Protein AF-A0A6A4T731-F1 (afdb_monomer_lite)

Secondary structure (DSSP, 8-state):
---------------------------------HHHHHHHHHHHHHHHHHHHHTT-HHHHHHHHHHHHHHHHTT-HHHHGGGGGGS--PPPPPHHHHHHHHHHHHHHHHHHTT-

Sequence (114 aa):
MKAADGEECSDVRGAAAAEEPGVSRHRQTPMKPTWTLLEEAAQMKTEGNAFYRERNIRSAIGRYHRALLILRGLDSDVMASVKDFGPETPALMPEQEALLRNTQVDCYNNLAGG

InterPro domains:
  IPR011990 Tetratricopeptide-like helical domain superfamily [G3DSA:1.25.40.10] (27-113)

pLDDT: mean 77.65, std 22.24, range [35.44, 98.5]

Structure (mmCIF, N/CA/C/O backbone):
data_AF-A0A6A4T731-F1
#
_entry.id   AF-A0A6A4T731-F1
#
loop_
_atom_site.group_PDB
_atom_site.id
_atom_site.type_symbol
_atom_site.label_atom_id
_atom_site.label_alt_id
_atom_site.label_comp_id
_atom_site.label_asym_id
_atom_site.label_entity_id
_atom_site.label_seq_id
_atom_site.pdbx_PDB_ins_code
_atom_site.Cartn_x
_atom_site.Cartn_y
_atom_site.Cartn_z
_atom_site.occupancy
_atom_site.B_iso_or_equiv
_atom_site.auth_seq_id
_atom_site.auth_comp_id
_atom_site.auth_asym_id
_atom_site.auth_atom_id
_atom_site.pdbx_PDB_model_num
ATOM 1 N N . MET A 1 1 ? -49.744 30.579 -16.813 1.00 37.31 1 MET A N 1
ATOM 2 C CA . MET A 1 1 ? -49.428 31.261 -18.092 1.00 37.31 1 MET A CA 1
ATOM 3 C C . MET A 1 1 ? -49.314 32.753 -17.795 1.00 37.31 1 MET A C 1
ATOM 5 O O . MET A 1 1 ? -50.176 33.217 -17.074 1.00 37.31 1 MET A O 1
ATOM 9 N N . LYS A 1 2 ? -48.372 33.572 -18.267 1.00 38.38 2 LYS A N 1
ATOM 10 C CA . LYS A 1 2 ? -47.204 33.436 -19.149 1.00 38.38 2 LYS A CA 1
ATOM 11 C C . LYS A 1 2 ? -46.520 34.826 -19.176 1.00 38.38 2 LYS A C 1
ATOM 13 O O . LYS A 1 2 ? -47.262 35.775 -19.368 1.00 38.38 2 LYS A O 1
ATOM 18 N N . ALA A 1 3 ? -45.179 34.856 -19.071 1.00 36.25 3 ALA A N 1
ATOM 19 C CA . ALA A 1 3 ? -44.191 35.801 -19.652 1.00 36.25 3 ALA A CA 1
ATOM 20 C C . ALA A 1 3 ? -44.372 37.328 -19.398 1.00 36.25 3 ALA A C 1
ATOM 22 O O . ALA A 1 3 ? -45.451 37.779 -19.063 1.00 36.25 3 ALA A O 1
ATOM 23 N N . ALA A 1 4 ? -43.384 38.209 -19.536 1.00 42.59 4 ALA A N 1
ATOM 24 C CA . ALA A 1 4 ? -42.089 38.145 -20.198 1.00 42.59 4 ALA A CA 1
ATOM 25 C C . ALA A 1 4 ? -41.180 39.245 -19.620 1.00 42.59 4 ALA A C 1
ATOM 27 O O . ALA A 1 4 ? -41.631 40.378 -19.462 1.00 42.59 4 ALA A O 1
ATOM 28 N N . ASP A 1 5 ? -39.914 38.916 -19.385 1.00 41.69 5 ASP A N 1
ATOM 29 C CA . ASP A 1 5 ? -38.820 39.869 -19.234 1.00 41.69 5 ASP A CA 1
ATOM 30 C C . ASP A 1 5 ? -38.258 40.189 -20.636 1.00 41.69 5 ASP A C 1
ATOM 32 O O . ASP A 1 5 ? -37.886 39.279 -21.381 1.00 41.69 5 ASP A O 1
ATOM 36 N N . GLY A 1 6 ? -38.239 41.470 -21.010 1.00 42.56 6 GLY A N 1
ATOM 37 C CA . GLY A 1 6 ? -37.395 42.049 -22.069 1.00 42.56 6 GLY A CA 1
ATOM 38 C C . GLY A 1 6 ? -36.460 43.045 -21.380 1.00 42.56 6 GLY A C 1
ATOM 39 O O . GLY A 1 6 ? -36.884 43.692 -20.428 1.00 42.56 6 GLY A O 1
ATOM 40 N N . GLU A 1 7 ? -35.153 43.053 -21.613 1.00 44.84 7 GLU A N 1
ATOM 41 C CA . GLU A 1 7 ? -34.355 43.647 -22.707 1.00 44.84 7 GLU A CA 1
ATOM 42 C C . GLU A 1 7 ? -32.893 43.412 -22.219 1.00 44.84 7 GLU A C 1
ATOM 44 O O . GLU A 1 7 ? -32.671 43.306 -21.014 1.00 44.84 7 GLU A O 1
ATOM 49 N N . GLU A 1 8 ? -31.827 43.194 -22.978 1.00 42.06 8 GLU A N 1
ATOM 50 C CA . GLU A 1 8 ? -31.266 43.976 -24.074 1.00 42.06 8 GLU A CA 1
ATOM 51 C C . GLU A 1 8 ? -30.098 43.151 -24.643 1.00 42.06 8 GLU A C 1
ATOM 53 O O . GLU A 1 8 ? -29.334 42.505 -23.917 1.00 42.06 8 GLU A O 1
ATOM 58 N N . CYS A 1 9 ? -29.973 43.193 -25.962 1.00 47.75 9 CYS A N 1
ATOM 59 C CA . CYS A 1 9 ? -28.901 42.612 -26.747 1.00 47.75 9 CYS A CA 1
ATOM 60 C C . CYS A 1 9 ? -27.629 43.469 -26.643 1.00 47.75 9 CYS A C 1
ATOM 62 O O . CYS A 1 9 ? -27.661 44.680 -26.851 1.00 47.75 9 CYS A O 1
ATOM 64 N N . SER A 1 10 ? -26.476 42.848 -26.410 1.00 43.69 10 SER A N 1
ATOM 65 C CA . SER A 1 10 ? -25.199 43.442 -26.810 1.00 43.69 10 SER A CA 1
ATOM 66 C C . SER A 1 10 ? -24.236 42.353 -27.247 1.00 43.69 10 SER A C 1
ATOM 68 O O . SER A 1 10 ? -23.604 41.669 -26.444 1.00 43.69 10 SER A O 1
ATOM 70 N N . ASP A 1 11 ? -24.156 42.208 -28.565 1.00 49.22 11 ASP A N 1
ATOM 71 C CA . ASP A 1 11 ? -23.127 41.480 -29.280 1.00 49.22 11 ASP A CA 1
ATOM 72 C C . ASP A 1 11 ? -21.752 42.094 -29.022 1.00 49.22 11 ASP A C 1
ATOM 74 O O . ASP A 1 11 ? -21.524 43.278 -29.275 1.00 49.22 11 ASP A O 1
ATOM 78 N N . VAL A 1 12 ? -20.780 41.264 -28.647 1.00 49.84 12 VAL A N 1
ATOM 79 C CA . VAL A 1 12 ? -19.390 41.536 -29.014 1.00 49.84 12 VAL A CA 1
ATOM 80 C C . VAL A 1 12 ? -18.633 40.240 -29.278 1.00 49.84 12 VAL A C 1
ATOM 82 O O . VAL A 1 12 ? -18.135 39.572 -28.381 1.00 49.84 12 VAL A O 1
ATOM 85 N N . ARG A 1 13 ? -18.476 40.008 -30.584 1.00 45.09 13 ARG A N 1
ATOM 86 C CA . ARG A 1 13 ? -17.205 39.696 -31.247 1.00 45.09 13 ARG A CA 1
ATOM 87 C C . ARG A 1 13 ? -16.686 38.266 -31.092 1.00 45.09 13 ARG A C 1
ATOM 89 O O . ARG A 1 13 ? -16.119 37.867 -30.083 1.00 45.09 13 ARG A O 1
ATOM 96 N N . GLY A 1 14 ? -16.819 37.536 -32.197 1.00 43.44 14 GLY A N 1
ATOM 97 C CA . GLY A 1 14 ? -16.278 36.199 -32.374 1.00 43.44 14 GLY A CA 1
ATOM 98 C C . GLY A 1 14 ? -14.767 36.100 -32.165 1.00 43.44 14 GLY A C 1
ATOM 99 O O . GLY A 1 14 ? -14.000 36.999 -32.514 1.00 43.44 14 GLY A O 1
ATOM 100 N N . ALA A 1 15 ? -14.365 34.939 -31.662 1.00 39.06 15 ALA A N 1
ATOM 101 C CA . ALA A 1 15 ? -13.045 34.374 -31.864 1.00 39.06 15 ALA A CA 1
ATOM 102 C C . ALA A 1 15 ? -13.245 33.046 -32.596 1.00 39.06 15 ALA A C 1
ATOM 104 O O . ALA A 1 15 ? -14.029 32.195 -32.175 1.00 39.06 15 ALA A O 1
ATOM 105 N N . ALA A 1 16 ? -12.601 32.954 -33.754 1.00 35.44 16 ALA A N 1
ATOM 106 C CA . ALA A 1 16 ? -12.695 31.855 -34.689 1.00 35.44 16 ALA A CA 1
ATOM 107 C C . ALA A 1 16 ? -12.324 30.515 -34.044 1.00 35.44 16 ALA A C 1
ATOM 109 O O . ALA A 1 16 ? -11.405 30.426 -33.229 1.00 35.44 16 ALA A O 1
ATOM 110 N N . ALA A 1 17 ? -13.033 29.479 -34.483 1.00 42.53 17 ALA A N 1
ATOM 111 C CA . ALA A 1 17 ? -12.643 28.097 -34.315 1.00 42.53 17 ALA A CA 1
ATOM 112 C C . ALA A 1 17 ? -11.216 27.890 -34.842 1.00 42.53 17 ALA A C 1
ATOM 114 O O . ALA A 1 17 ? -10.946 28.073 -36.028 1.00 42.53 17 ALA A O 1
ATOM 115 N N . ALA A 1 18 ? -10.328 27.479 -33.946 1.00 42.97 18 ALA A N 1
ATOM 116 C CA . ALA A 1 18 ? -9.202 26.633 -34.285 1.00 42.97 18 ALA A CA 1
ATOM 117 C C . ALA A 1 18 ? -9.421 25.328 -33.516 1.00 42.97 18 ALA A C 1
ATOM 119 O O . ALA A 1 18 ? -9.092 25.209 -32.337 1.00 42.97 18 ALA A O 1
ATOM 120 N N . GLU A 1 19 ? -10.090 24.393 -34.188 1.00 48.03 19 GLU A N 1
ATOM 121 C CA . GLU A 1 19 ? -9.935 22.967 -33.930 1.00 48.03 19 GLU A CA 1
ATOM 122 C C . GLU A 1 19 ? -8.443 22.650 -34.052 1.00 48.03 19 GLU A C 1
ATOM 124 O O . GLU A 1 19 ? -7.889 22.726 -35.147 1.00 48.03 19 GLU A O 1
ATOM 129 N N . GLU A 1 20 ? -7.797 22.312 -32.939 1.00 47.91 20 GLU A N 1
ATOM 130 C CA . GLU A 1 20 ? -6.530 21.590 -32.974 1.00 47.91 20 GLU A CA 1
ATOM 131 C C . GLU A 1 20 ? -6.803 20.142 -32.548 1.00 47.91 20 GLU A C 1
ATOM 133 O O . GLU A 1 20 ? -7.418 19.904 -31.500 1.00 47.91 20 GLU A O 1
ATOM 138 N N . PRO A 1 21 ? -6.396 19.170 -33.381 1.00 42.22 21 PRO A N 1
ATOM 139 C CA . PRO A 1 21 ? -6.807 17.786 -33.272 1.00 42.22 21 PRO A CA 1
ATOM 140 C C . PRO A 1 21 ? -6.158 17.118 -32.063 1.00 42.22 21 PRO A C 1
ATOM 142 O O . PRO A 1 21 ? -5.084 17.495 -31.591 1.00 42.22 21 PRO A O 1
ATOM 145 N N . GLY A 1 22 ? -6.837 16.085 -31.570 1.00 52.12 22 GLY A N 1
A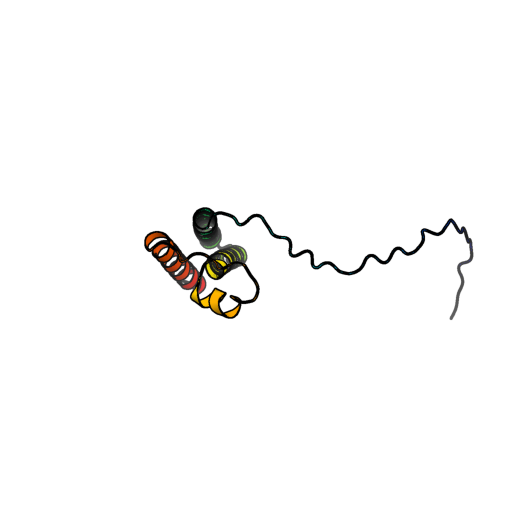TOM 146 C CA . GLY A 1 22 ? -6.428 15.313 -30.412 1.00 52.12 22 GLY A CA 1
ATOM 147 C C . GLY A 1 22 ? -4.954 14.915 -30.433 1.00 52.12 22 GLY A C 1
ATOM 148 O O . GLY A 1 22 ? -4.494 14.167 -31.289 1.00 52.12 22 GLY A O 1
ATOM 149 N N . VAL A 1 23 ? -4.247 15.315 -29.386 1.00 42.00 23 VAL A N 1
ATOM 150 C CA . VAL A 1 23 ? -3.154 14.520 -28.849 1.00 42.00 23 VAL A CA 1
ATOM 151 C C . VAL A 1 23 ? -3.553 14.211 -27.426 1.00 42.00 23 VAL A C 1
ATOM 153 O O . VAL A 1 23 ? -3.624 15.094 -26.570 1.00 42.00 23 VAL A O 1
ATOM 156 N N . SER A 1 24 ? -3.860 12.934 -27.203 1.00 53.84 24 SER A N 1
ATOM 157 C CA . SER A 1 24 ? -3.818 12.298 -25.896 1.00 53.84 24 SER A CA 1
ATOM 158 C C . SER A 1 24 ? -2.641 12.886 -25.119 1.00 53.84 24 SER A C 1
ATOM 160 O O . SER A 1 24 ? -1.484 12.534 -25.355 1.00 53.84 24 SER A O 1
ATOM 162 N N . ARG A 1 25 ? -2.921 13.798 -24.180 1.00 44.16 25 ARG A N 1
ATOM 163 C CA . ARG A 1 25 ? -2.007 14.067 -23.074 1.00 44.16 25 ARG A CA 1
ATOM 164 C C . ARG A 1 25 ? -2.050 12.811 -22.217 1.00 44.16 25 ARG A C 1
ATOM 166 O O . ARG A 1 25 ? -2.627 12.792 -21.133 1.00 44.16 25 ARG A O 1
ATOM 173 N N . HIS A 1 26 ? -1.388 11.759 -22.693 1.00 52.81 26 HIS A N 1
ATOM 174 C CA . HIS A 1 26 ? -0.576 10.943 -21.819 1.00 52.81 26 HIS A CA 1
ATOM 175 C C . HIS A 1 26 ? 0.321 11.928 -21.088 1.00 52.81 26 HIS A C 1
ATOM 177 O O . HIS A 1 26 ? 1.361 12.364 -21.576 1.00 52.81 26 HIS A O 1
ATOM 183 N N . ARG A 1 27 ? -0.182 12.384 -19.939 1.00 44.47 27 ARG A N 1
ATOM 184 C CA . ARG A 1 27 ? 0.582 13.081 -18.929 1.00 44.47 27 ARG A CA 1
ATOM 185 C C . ARG A 1 27 ? 1.622 12.055 -18.523 1.00 44.47 27 ARG A C 1
ATOM 187 O O . ARG A 1 27 ? 1.368 11.244 -17.642 1.00 44.47 27 ARG A O 1
ATOM 194 N N . GLN A 1 28 ? 2.743 12.042 -19.240 1.00 46.66 28 GLN A N 1
ATOM 195 C CA . GLN A 1 28 ? 3.949 11.352 -18.835 1.00 46.66 28 GLN A CA 1
ATOM 196 C C . GLN A 1 28 ? 4.385 12.077 -17.570 1.00 46.66 28 GLN A C 1
ATOM 198 O O . GLN A 1 28 ? 5.135 13.050 -17.590 1.00 46.66 28 GLN A O 1
ATOM 203 N N . THR A 1 29 ? 3.762 11.700 -16.456 1.00 49.34 29 THR A N 1
ATOM 204 C CA . THR A 1 29 ? 4.239 12.070 -15.141 1.00 49.34 29 THR A CA 1
ATOM 205 C C . THR A 1 29 ? 5.659 11.532 -15.082 1.00 49.34 29 THR A C 1
ATOM 207 O O . THR A 1 29 ? 5.829 10.342 -15.368 1.00 49.34 29 THR A O 1
ATOM 210 N N . PRO A 1 30 ? 6.668 12.364 -14.777 1.00 50.12 30 PRO A N 1
ATOM 211 C CA . PRO A 1 30 ? 8.030 11.876 -14.629 1.00 50.12 30 PRO A CA 1
ATOM 212 C C . PRO A 1 30 ? 7.992 10.671 -13.689 1.00 50.12 30 PRO A C 1
ATOM 214 O O . PRO A 1 30 ? 7.417 10.754 -12.599 1.00 50.12 30 PRO A O 1
ATOM 217 N N . MET A 1 31 ? 8.482 9.531 -14.181 1.00 63.47 31 MET A N 1
ATOM 218 C CA . MET A 1 31 ? 8.407 8.260 -13.473 1.00 63.47 31 MET A CA 1
ATOM 219 C C . MET A 1 31 ? 9.162 8.421 -12.157 1.00 63.47 31 MET A C 1
ATOM 221 O O . MET A 1 31 ? 10.385 8.550 -12.139 1.00 63.47 31 MET A O 1
ATOM 225 N N . LYS A 1 32 ? 8.413 8.493 -11.053 1.00 72.50 32 LYS A N 1
ATOM 226 C CA . LYS A 1 32 ? 8.990 8.481 -9.710 1.00 72.50 32 LYS A CA 1
ATOM 227 C C . LYS A 1 32 ? 9.827 7.202 -9.567 1.00 72.50 32 LYS A C 1
ATOM 229 O O . LYS A 1 32 ? 9.378 6.156 -10.044 1.00 72.50 32 LYS A O 1
ATOM 234 N N . PRO A 1 33 ? 10.995 7.250 -8.906 1.00 86.94 33 PRO A N 1
ATOM 235 C CA . PRO A 1 33 ? 11.764 6.046 -8.625 1.00 86.94 33 PRO A CA 1
ATOM 236 C C . PRO A 1 33 ? 10.898 5.005 -7.909 1.00 86.94 33 PRO A C 1
ATOM 238 O O . PRO A 1 33 ? 10.097 5.352 -7.037 1.00 86.94 33 PRO A O 1
ATOM 241 N N . THR A 1 34 ? 11.072 3.728 -8.252 1.00 88.69 34 THR A N 1
ATOM 242 C CA . THR A 1 34 ? 10.309 2.616 -7.657 1.00 88.69 34 THR A CA 1
ATOM 243 C C . THR A 1 34 ? 10.407 2.614 -6.135 1.00 88.69 34 THR A C 1
ATOM 245 O O . THR A 1 34 ? 9.403 2.448 -5.451 1.00 88.69 34 THR A O 1
ATOM 248 N N . TRP A 1 35 ? 11.594 2.904 -5.599 1.00 92.44 35 TRP A N 1
ATOM 249 C CA . TRP A 1 35 ? 11.821 3.047 -4.163 1.00 92.44 35 TRP A CA 1
ATOM 250 C C . TRP A 1 35 ? 10.949 4.134 -3.525 1.00 92.44 35 TRP A C 1
ATOM 252 O O . TRP A 1 35 ? 10.277 3.883 -2.531 1.00 92.44 35 TRP A O 1
ATOM 262 N N . THR A 1 36 ? 10.871 5.313 -4.146 1.00 94.00 36 THR A N 1
ATOM 263 C CA . THR A 1 36 ? 10.021 6.414 -3.671 1.00 94.00 36 THR A CA 1
ATOM 264 C C . THR A 1 36 ? 8.546 6.016 -3.643 1.00 94.00 36 THR A C 1
ATOM 266 O O . THR A 1 36 ? 7.816 6.412 -2.740 1.00 94.00 36 THR A O 1
ATOM 269 N N . LEU A 1 37 ? 8.091 5.217 -4.612 1.00 93.88 37 LEU A N 1
ATOM 270 C CA . LEU A 1 37 ? 6.718 4.706 -4.637 1.00 93.88 37 LEU A CA 1
ATOM 271 C C . LEU A 1 37 ? 6.469 3.673 -3.524 1.00 93.88 37 LEU A C 1
ATOM 273 O O . LEU A 1 37 ? 5.398 3.683 -2.919 1.00 93.88 37 LEU A O 1
ATOM 277 N N . LEU A 1 38 ? 7.451 2.822 -3.213 1.00 95.25 38 LEU A N 1
ATOM 278 C CA . LEU A 1 38 ? 7.366 1.884 -2.087 1.00 95.25 38 LEU A CA 1
ATOM 279 C C . LEU A 1 38 ? 7.304 2.619 -0.744 1.00 95.25 38 LEU A C 1
ATOM 281 O O . LEU A 1 38 ? 6.458 2.299 0.091 1.00 95.25 38 LEU A O 1
ATOM 285 N N . GLU A 1 39 ? 8.144 3.637 -0.558 1.00 96.56 39 GLU A N 1
ATOM 286 C CA . GLU A 1 39 ? 8.113 4.503 0.623 1.00 96.56 39 GLU A CA 1
ATOM 287 C C . GLU A 1 39 ? 6.776 5.248 0.737 1.00 96.56 39 GLU A C 1
ATOM 289 O O . GLU A 1 39 ? 6.177 5.279 1.812 1.00 96.56 39 GLU A O 1
ATOM 294 N N . GLU A 1 40 ? 6.255 5.786 -0.373 1.00 97.50 40 GLU A N 1
ATOM 295 C CA . GLU A 1 40 ? 4.948 6.454 -0.408 1.00 97.50 40 GLU A CA 1
ATOM 296 C C . GLU A 1 40 ? 3.822 5.491 0.005 1.00 97.50 40 GLU A C 1
ATOM 298 O O . GLU A 1 40 ? 2.963 5.847 0.813 1.00 97.50 40 GLU A O 1
ATOM 303 N N . ALA A 1 41 ? 3.836 4.248 -0.484 1.00 97.88 41 ALA A N 1
ATOM 304 C CA . ALA A 1 41 ? 2.859 3.236 -0.090 1.00 97.88 41 ALA A CA 1
ATOM 305 C C . ALA A 1 41 ? 2.967 2.861 1.401 1.00 97.88 41 ALA A C 1
ATOM 307 O O . ALA A 1 41 ? 1.948 2.777 2.094 1.00 97.88 41 ALA A O 1
ATOM 308 N N . ALA A 1 42 ? 4.185 2.684 1.919 1.00 97.88 42 ALA A N 1
ATOM 309 C CA . ALA A 1 42 ? 4.423 2.396 3.333 1.00 97.88 42 ALA A CA 1
ATOM 310 C C . ALA A 1 42 ? 3.979 3.556 4.245 1.00 97.88 42 ALA A C 1
ATOM 312 O O . ALA A 1 42 ? 3.417 3.332 5.326 1.00 97.88 42 ALA A O 1
ATOM 313 N N . GLN A 1 43 ? 4.163 4.798 3.795 1.00 98.38 43 GLN A N 1
ATOM 314 C CA . GLN A 1 43 ? 3.682 5.988 4.487 1.00 98.38 43 GLN A CA 1
ATOM 315 C C . GLN A 1 43 ? 2.150 6.034 4.515 1.00 98.38 43 GLN A C 1
ATOM 317 O O . GLN A 1 43 ? 1.563 6.203 5.584 1.00 98.38 43 GLN A O 1
ATOM 322 N N . MET A 1 44 ? 1.487 5.788 3.379 1.00 98.25 44 MET A N 1
ATOM 323 C CA . MET A 1 44 ? 0.022 5.709 3.312 1.00 98.25 44 MET A CA 1
ATOM 324 C C . MET A 1 44 ? -0.525 4.635 4.264 1.00 98.25 44 MET A C 1
ATOM 326 O O . MET A 1 44 ? -1.485 4.893 4.990 1.00 98.25 44 MET A O 1
ATOM 330 N N . LYS A 1 45 ? 0.118 3.460 4.349 1.00 98.12 45 LYS A N 1
ATOM 331 C CA . LYS A 1 45 ? -0.224 2.433 5.349 1.00 98.12 45 LYS A CA 1
ATOM 332 C C . LYS A 1 45 ? -0.128 2.981 6.777 1.00 98.12 45 LYS A C 1
ATOM 334 O O . LYS A 1 45 ? -1.045 2.806 7.577 1.00 98.12 45 LYS A O 1
ATOM 339 N N . THR A 1 46 ? 0.974 3.650 7.104 1.00 98.38 46 THR A N 1
ATOM 340 C CA . THR A 1 46 ? 1.229 4.187 8.451 1.00 98.38 46 THR A CA 1
ATOM 341 C C . THR A 1 46 ? 0.210 5.259 8.844 1.00 98.38 46 THR A C 1
ATOM 343 O O . THR A 1 46 ? -0.292 5.263 9.968 1.00 98.38 46 THR A O 1
ATOM 346 N N . GLU A 1 47 ? -0.173 6.124 7.908 1.00 98.44 47 GLU A N 1
ATOM 347 C CA . GLU A 1 47 ? -1.243 7.107 8.098 1.00 98.44 47 GLU A CA 1
ATOM 348 C C . GLU A 1 47 ? -2.610 6.441 8.273 1.00 98.44 47 GLU A C 1
ATOM 350 O O . GLU A 1 47 ? -3.396 6.858 9.123 1.00 98.44 47 GLU A O 1
ATOM 355 N N . GLY A 1 48 ? -2.879 5.367 7.523 1.00 98.12 48 GLY A N 1
ATOM 356 C CA . GLY A 1 48 ? -4.062 4.533 7.724 1.00 98.12 48 GLY A CA 1
ATOM 357 C C . GLY A 1 48 ? -4.141 3.996 9.155 1.00 98.12 48 GLY A C 1
ATOM 358 O O . GLY A 1 48 ? -5.176 4.131 9.804 1.00 98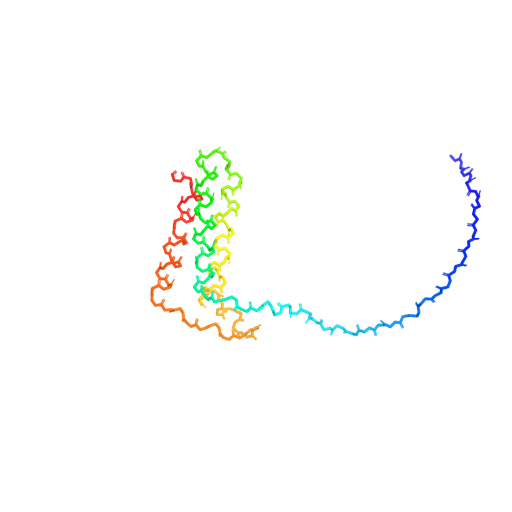.12 48 GLY A O 1
ATOM 359 N N . ASN A 1 49 ? -3.020 3.503 9.693 1.00 97.88 49 ASN A N 1
ATOM 360 C CA . ASN A 1 49 ? -2.933 3.025 11.078 1.00 97.88 49 ASN A CA 1
ATOM 361 C C . ASN A 1 49 ? -3.159 4.142 12.105 1.00 97.88 49 ASN A C 1
ATOM 363 O O . ASN A 1 49 ? -3.713 3.895 13.178 1.00 97.88 49 ASN A O 1
ATOM 367 N N . ALA A 1 50 ? -2.721 5.370 11.818 1.00 98.38 50 ALA A N 1
ATOM 368 C CA . ALA A 1 50 ? -3.018 6.520 12.669 1.00 98.38 50 ALA A CA 1
ATOM 369 C C . ALA A 1 50 ? -4.531 6.795 12.704 1.00 98.38 50 ALA A C 1
ATOM 371 O O . ALA A 1 50 ? -5.122 6.785 13.784 1.00 98.38 50 ALA A O 1
ATOM 372 N N . PHE A 1 51 ? -5.180 6.890 11.540 1.00 98.12 51 PHE A N 1
ATOM 373 C CA . PHE A 1 51 ? -6.631 7.084 11.463 1.00 98.12 51 PHE A CA 1
ATOM 374 C C . PHE A 1 51 ? -7.435 5.934 12.082 1.00 98.12 51 PHE A C 1
ATOM 376 O O . PHE A 1 51 ? -8.464 6.180 12.713 1.00 98.12 51 PHE A O 1
ATOM 383 N N . TYR A 1 52 ? -6.974 4.687 11.944 1.00 97.25 52 TYR A N 1
ATOM 384 C CA . TYR A 1 52 ? -7.623 3.527 12.557 1.00 97.25 52 TYR A CA 1
ATOM 385 C C . TYR A 1 52 ? -7.619 3.630 14.087 1.00 97.25 52 TYR A C 1
ATOM 387 O O . TYR A 1 52 ? -8.658 3.466 14.736 1.00 97.25 52 TYR A O 1
ATOM 395 N N . ARG A 1 53 ? -6.469 3.994 14.676 1.00 96.62 53 ARG A N 1
ATOM 396 C CA . ARG A 1 53 ? -6.346 4.225 16.125 1.00 96.62 53 ARG A CA 1
ATOM 397 C C . ARG A 1 53 ? -7.266 5.348 16.603 1.00 96.62 53 ARG A C 1
ATOM 399 O O . ARG A 1 53 ? -7.911 5.188 17.636 1.00 96.62 53 ARG A O 1
ATOM 406 N N . GLU A 1 54 ? -7.408 6.408 15.813 1.00 97.50 54 GLU A N 1
ATOM 407 C CA . GLU A 1 54 ? -8.317 7.540 16.059 1.00 97.50 54 GLU A CA 1
ATOM 408 C C . GLU A 1 54 ? -9.805 7.227 15.803 1.00 97.50 54 GLU A C 1
ATOM 410 O O . GLU A 1 54 ? -10.646 8.117 15.901 1.00 97.50 54 GLU A O 1
ATOM 415 N N . ARG A 1 55 ? -10.159 5.975 15.467 1.00 95.81 55 ARG A N 1
ATOM 416 C CA . ARG A 1 55 ? -11.522 5.545 15.090 1.00 95.81 55 ARG A CA 1
ATOM 417 C C . ARG A 1 55 ? -12.074 6.238 13.840 1.00 95.81 55 ARG A C 1
ATOM 419 O O . ARG A 1 55 ? -13.256 6.095 13.522 1.00 95.81 55 ARG A O 1
ATOM 426 N N . ASN A 1 56 ? -11.228 6.912 13.065 1.00 97.31 56 ASN A N 1
ATOM 427 C CA . ASN A 1 56 ? -11.596 7.463 11.769 1.00 97.31 56 ASN A CA 1
ATOM 428 C C . ASN A 1 56 ? -11.503 6.385 10.676 1.00 97.31 56 ASN A C 1
ATOM 430 O O . ASN A 1 56 ? -10.625 6.401 9.810 1.00 97.31 56 ASN A O 1
ATOM 434 N N . ILE A 1 57 ? -12.432 5.428 10.726 1.00 96.38 57 ILE A N 1
ATOM 435 C CA . ILE A 1 57 ? -12.390 4.214 9.897 1.00 96.38 57 ILE A CA 1
ATOM 436 C C . ILE A 1 57 ? -12.442 4.533 8.396 1.00 96.38 57 ILE A C 1
ATOM 438 O O . ILE A 1 57 ? -11.721 3.918 7.613 1.00 96.38 57 ILE A O 1
ATOM 442 N N . ARG A 1 58 ? -13.229 5.535 7.976 1.00 97.56 58 ARG A N 1
ATOM 443 C CA . ARG A 1 58 ? -13.310 5.929 6.556 1.00 97.56 58 ARG A CA 1
ATOM 444 C C . ARG A 1 58 ? -11.962 6.403 6.013 1.00 97.56 58 ARG A C 1
ATOM 446 O O . ARG A 1 58 ? -11.558 5.970 4.936 1.00 97.56 58 ARG A O 1
ATOM 453 N N . SER A 1 59 ? -11.264 7.263 6.754 1.00 98.06 59 SER A N 1
ATOM 454 C CA . SER A 1 59 ? -9.942 7.753 6.349 1.00 98.06 59 SER A CA 1
ATOM 455 C C . SER A 1 59 ? -8.899 6.638 6.350 1.00 98.06 59 SER A C 1
ATOM 457 O O . SER A 1 59 ? -8.083 6.580 5.431 1.00 98.06 59 SER A O 1
ATOM 459 N N . ALA A 1 60 ? -8.955 5.729 7.331 1.00 98.12 60 ALA A N 1
ATOM 460 C CA . ALA A 1 60 ? -8.061 4.575 7.404 1.00 98.12 60 ALA A CA 1
ATOM 461 C C . ALA A 1 60 ? -8.188 3.687 6.157 1.00 98.12 60 ALA A C 1
ATOM 463 O O . ALA A 1 60 ? -7.207 3.482 5.442 1.00 98.12 60 ALA A O 1
ATOM 464 N N . ILE A 1 61 ? -9.418 3.268 5.838 1.00 97.75 61 ILE A N 1
ATOM 465 C CA . ILE A 1 61 ? -9.736 2.473 4.644 1.00 97.75 61 ILE A CA 1
ATOM 466 C C . ILE A 1 61 ? -9.224 3.173 3.379 1.00 97.75 61 ILE A C 1
ATOM 468 O O . ILE A 1 61 ? -8.524 2.564 2.568 1.00 97.75 61 ILE A O 1
ATOM 472 N N . GLY A 1 62 ? -9.508 4.472 3.230 1.00 98.00 62 GLY A N 1
ATOM 473 C CA . GLY A 1 62 ? -9.053 5.251 2.078 1.00 98.00 62 GLY A CA 1
ATOM 474 C C . GLY A 1 62 ? -7.529 5.266 1.914 1.00 98.00 62 GLY A C 1
ATOM 475 O O . GLY A 1 62 ? -7.030 5.156 0.792 1.00 98.00 62 GLY A O 1
ATOM 476 N N . ARG A 1 63 ? -6.772 5.355 3.016 1.00 98.50 63 ARG A N 1
ATOM 477 C CA . ARG A 1 63 ? -5.302 5.328 2.979 1.00 98.50 63 ARG A CA 1
ATOM 478 C C . ARG A 1 63 ? -4.750 3.944 2.642 1.00 98.50 63 ARG A C 1
ATOM 480 O O . ARG A 1 63 ? -3.857 3.865 1.800 1.00 98.50 63 ARG A O 1
ATOM 487 N N . TYR A 1 64 ? -5.312 2.867 3.193 1.00 98.50 64 TYR A N 1
ATOM 488 C CA . TYR A 1 64 ? -4.900 1.502 2.837 1.00 98.50 64 TYR A CA 1
ATOM 489 C C . TYR A 1 64 ? -5.145 1.193 1.357 1.00 98.50 64 TYR A C 1
ATOM 491 O O . TYR A 1 64 ? -4.255 0.684 0.678 1.00 98.50 64 TYR A O 1
ATOM 499 N N . HIS A 1 65 ? -6.303 1.575 0.810 1.00 98.06 65 HIS A N 1
ATOM 500 C CA . HIS A 1 65 ? -6.561 1.408 -0.622 1.00 98.06 65 HIS A CA 1
ATOM 501 C C . HIS A 1 65 ? -5.601 2.224 -1.484 1.00 98.06 65 HIS A C 1
ATOM 503 O O . HIS A 1 65 ? -5.097 1.717 -2.485 1.00 98.06 65 HIS A O 1
ATOM 509 N N . ARG A 1 66 ? -5.306 3.470 -1.097 1.00 98.12 66 ARG A N 1
ATOM 510 C CA . ARG A 1 66 ? -4.339 4.290 -1.829 1.00 98.12 66 ARG A CA 1
ATOM 511 C C . ARG A 1 66 ? -2.942 3.666 -1.824 1.00 98.12 66 ARG A C 1
ATOM 513 O O . ARG A 1 66 ? -2.300 3.668 -2.869 1.00 98.12 66 ARG A O 1
ATOM 520 N N . ALA A 1 67 ? -2.505 3.092 -0.701 1.00 98.25 67 ALA A N 1
ATOM 521 C CA . ALA A 1 67 ? -1.258 2.331 -0.633 1.00 98.25 67 ALA A CA 1
ATOM 522 C C . ALA A 1 67 ? -1.266 1.159 -1.630 1.00 98.25 67 ALA A C 1
ATOM 524 O O . ALA A 1 67 ? -0.353 1.034 -2.441 1.00 98.25 67 ALA A O 1
ATOM 525 N N . LEU A 1 68 ? -2.333 0.352 -1.638 1.00 97.25 68 LEU A N 1
ATOM 526 C CA . LEU A 1 68 ? -2.469 -0.790 -2.550 1.00 97.25 68 LEU A CA 1
ATOM 527 C C . LEU A 1 68 ? -2.464 -0.381 -4.030 1.00 97.25 68 LEU A C 1
ATOM 529 O O . LEU A 1 68 ? -1.871 -1.080 -4.848 1.00 97.25 68 LEU A O 1
ATOM 533 N N . LEU A 1 69 ? -3.077 0.752 -4.385 1.00 95.62 69 LEU A N 1
ATOM 534 C CA . LEU A 1 69 ? -3.065 1.266 -5.760 1.00 95.62 69 LEU A CA 1
ATOM 535 C C . LEU A 1 69 ? -1.660 1.670 -6.220 1.00 95.62 69 LEU A C 1
ATOM 537 O O . LEU A 1 69 ? -1.305 1.406 -7.366 1.00 95.62 69 LEU A O 1
ATOM 541 N N . ILE A 1 70 ? -0.856 2.269 -5.335 1.00 94.38 70 ILE A N 1
ATOM 542 C CA . ILE A 1 70 ? 0.546 2.594 -5.634 1.00 94.38 70 ILE A CA 1
ATOM 543 C C . ILE A 1 70 ? 1.335 1.306 -5.890 1.00 94.38 70 ILE A C 1
ATOM 545 O O . ILE A 1 70 ? 2.001 1.190 -6.916 1.00 94.38 70 ILE A O 1
ATOM 549 N N . LEU A 1 71 ? 1.209 0.314 -5.002 1.00 94.38 71 LEU A N 1
ATOM 550 C CA . LEU A 1 71 ? 1.912 -0.967 -5.127 1.00 94.38 71 LEU A CA 1
ATOM 551 C C . LEU A 1 71 ? 1.484 -1.746 -6.374 1.00 94.38 71 LEU A C 1
ATOM 553 O O . LEU A 1 71 ? 2.314 -2.377 -7.018 1.00 94.38 71 LEU A O 1
ATOM 557 N N . ARG A 1 72 ? 0.208 -1.665 -6.763 1.00 91.31 72 ARG A N 1
ATOM 558 C CA . ARG A 1 72 ? -0.305 -2.318 -7.974 1.00 91.31 72 ARG A CA 1
ATOM 559 C C . ARG A 1 72 ? 0.351 -1.794 -9.254 1.00 91.31 72 ARG A C 1
ATOM 561 O O . ARG A 1 72 ? 0.504 -2.560 -10.194 1.00 91.31 72 ARG A O 1
ATOM 568 N N . GLY A 1 73 ? 0.756 -0.523 -9.282 1.00 87.56 73 GLY A N 1
ATOM 569 C CA . GLY A 1 73 ? 1.507 0.050 -10.404 1.00 87.56 73 GLY A CA 1
ATOM 570 C C . GLY A 1 73 ? 2.974 -0.395 -10.477 1.00 87.56 73 GLY A C 1
ATOM 571 O O . GLY A 1 73 ? 3.631 -0.129 -11.477 1.00 87.56 73 GLY A O 1
ATOM 572 N N . LEU A 1 74 ? 3.488 -1.048 -9.430 1.00 87.38 74 LEU A N 1
ATOM 573 C CA . LEU A 1 74 ? 4.846 -1.600 -9.364 1.00 87.38 74 LEU A CA 1
ATOM 574 C C . LEU A 1 74 ? 4.882 -3.114 -9.618 1.00 87.38 74 LEU A C 1
ATOM 576 O O . LEU A 1 74 ? 5.939 -3.669 -9.909 1.00 87.38 74 LEU A O 1
ATOM 580 N N . ASP A 1 75 ? 3.740 -3.784 -9.473 1.00 84.12 75 ASP A N 1
ATOM 581 C CA . ASP A 1 75 ? 3.622 -5.232 -9.591 1.00 84.12 75 ASP A CA 1
ATOM 582 C C . ASP A 1 75 ? 3.692 -5.664 -11.064 1.00 84.12 75 ASP A C 1
ATOM 584 O O . ASP A 1 75 ? 2.806 -5.366 -11.870 1.00 84.12 75 ASP A O 1
ATOM 588 N N . SER A 1 76 ? 4.770 -6.366 -11.415 1.00 75.62 76 SER A N 1
ATOM 589 C CA . SER A 1 76 ? 5.057 -6.769 -12.793 1.00 75.62 76 SER A CA 1
ATOM 590 C C . SER A 1 76 ? 4.032 -7.756 -13.354 1.00 75.62 76 SER A C 1
ATOM 592 O O . SER A 1 76 ? 3.733 -7.677 -14.543 1.00 75.62 76 SER A O 1
ATOM 594 N N . ASP A 1 77 ? 3.443 -8.627 -12.526 1.00 77.06 77 ASP A N 1
ATOM 595 C CA . ASP A 1 77 ? 2.406 -9.573 -12.972 1.00 77.06 77 ASP A CA 1
ATOM 596 C C . ASP A 1 77 ? 1.124 -8.836 -13.358 1.00 77.06 77 ASP A C 1
ATOM 598 O O . ASP A 1 77 ? 0.460 -9.154 -14.346 1.00 77.06 77 ASP A O 1
ATOM 602 N N . VAL A 1 78 ? 0.786 -7.792 -12.600 1.00 78.38 78 VAL A N 1
ATOM 603 C CA . VAL A 1 78 ? -0.364 -6.948 -12.913 1.00 78.38 78 VAL A CA 1
ATOM 604 C C . VAL A 1 78 ? -0.096 -6.125 -14.169 1.00 78.38 78 VAL A C 1
ATOM 606 O O . VAL A 1 78 ? -0.941 -6.066 -15.068 1.00 78.38 78 VAL A O 1
ATOM 609 N N . MET A 1 79 ? 1.081 -5.505 -14.246 1.00 76.44 79 MET A N 1
ATOM 610 C CA . MET A 1 79 ? 1.465 -4.647 -15.364 1.00 76.44 79 MET A CA 1
ATOM 611 C C . MET A 1 79 ? 1.717 -5.430 -16.661 1.00 76.44 79 MET A C 1
ATOM 613 O O . MET A 1 79 ? 1.612 -4.852 -17.741 1.00 76.44 79 MET A O 1
ATOM 617 N N . ALA A 1 80 ? 1.952 -6.746 -16.596 1.00 72.81 80 ALA A N 1
ATOM 618 C CA . ALA A 1 80 ? 2.105 -7.605 -17.772 1.00 72.81 80 ALA A CA 1
ATOM 619 C C . ALA A 1 80 ? 0.892 -7.550 -18.713 1.00 72.81 80 ALA A C 1
ATOM 621 O O . ALA A 1 80 ? 1.050 -7.618 -19.927 1.00 72.81 80 ALA A O 1
ATOM 622 N N . SER A 1 81 ? -0.315 -7.356 -18.175 1.00 74.00 81 SER A N 1
ATOM 623 C CA . SER A 1 81 ? -1.539 -7.226 -18.979 1.00 74.00 81 SER A CA 1
ATOM 624 C C . SER A 1 81 ? -1.639 -5.914 -19.773 1.00 74.00 81 SER A C 1
ATOM 626 O O . SER A 1 81 ? -2.446 -5.814 -20.693 1.00 74.00 81 SER A O 1
ATOM 628 N N . VAL A 1 82 ? -0.803 -4.922 -19.450 1.00 71.12 82 VAL A N 1
ATOM 629 C CA . VAL A 1 82 ? -0.712 -3.626 -20.144 1.00 71.12 82 VAL A CA 1
ATOM 630 C C . VAL A 1 82 ? 0.682 -3.375 -20.729 1.00 71.12 82 VAL A C 1
ATOM 632 O O . VAL A 1 82 ? 0.991 -2.240 -21.092 1.00 71.12 82 VAL A O 1
ATOM 635 N N . LYS A 1 83 ? 1.518 -4.421 -20.852 1.00 67.44 83 LYS A N 1
ATOM 636 C CA . LYS A 1 83 ? 2.902 -4.326 -21.357 1.00 67.44 83 LYS A CA 1
ATOM 637 C C . LYS A 1 83 ? 2.993 -3.666 -22.736 1.00 67.44 83 LYS A C 1
ATOM 639 O O . LYS A 1 83 ? 3.957 -2.960 -23.000 1.00 67.44 83 LYS A O 1
ATOM 644 N N . ASP A 1 84 ? 1.970 -3.839 -23.570 1.00 73.12 84 ASP A N 1
ATOM 645 C CA . ASP A 1 84 ? 1.910 -3.268 -24.922 1.00 73.12 84 ASP A CA 1
ATOM 646 C C . ASP A 1 84 ? 1.585 -1.761 -24.942 1.00 73.12 84 ASP A C 1
ATOM 648 O O . ASP A 1 84 ? 1.716 -1.106 -25.976 1.00 73.12 84 ASP A O 1
ATOM 652 N N . PHE A 1 85 ? 1.165 -1.189 -23.807 1.00 72.81 85 PHE A N 1
ATOM 653 C CA . PHE A 1 85 ? 0.682 0.193 -23.699 1.00 72.81 85 PHE A CA 1
ATOM 654 C C . PHE A 1 85 ? 1.631 1.125 -22.930 1.00 72.81 85 PHE A C 1
ATOM 656 O O . PHE A 1 85 ? 1.258 2.257 -22.614 1.00 72.81 85 PHE A O 1
ATOM 663 N N . GLY A 1 86 ? 2.862 0.699 -22.631 1.00 65.12 86 GLY A N 1
ATOM 664 C CA . GLY A 1 86 ? 3.808 1.541 -21.904 1.00 65.12 86 GLY A CA 1
ATOM 665 C C . GLY A 1 86 ? 5.258 1.062 -21.942 1.00 65.12 86 GLY A C 1
ATOM 666 O O . GLY A 1 86 ? 5.548 -0.016 -22.455 1.00 65.12 86 GLY A O 1
ATOM 667 N N . PRO A 1 87 ? 6.187 1.873 -21.403 1.00 63.09 87 PRO A N 1
ATOM 668 C CA . PRO A 1 87 ? 7.570 1.457 -21.218 1.00 63.09 87 PRO A CA 1
ATOM 669 C C . PRO A 1 87 ? 7.618 0.223 -20.320 1.00 63.09 87 PRO A C 1
ATOM 671 O O . PRO A 1 87 ? 6.906 0.165 -19.315 1.00 63.09 87 PRO A O 1
ATOM 674 N N . GLU A 1 88 ? 8.475 -0.738 -20.657 1.00 60.91 88 GLU A N 1
ATOM 675 C CA . GLU A 1 88 ? 8.672 -1.920 -19.828 1.00 60.91 88 GLU A CA 1
ATOM 676 C C . GLU A 1 88 ? 9.155 -1.490 -18.434 1.00 60.91 88 GLU A C 1
ATOM 678 O O . GLU A 1 88 ? 10.221 -0.889 -18.280 1.00 60.91 88 GLU A O 1
ATOM 683 N N . THR A 1 89 ? 8.341 -1.744 -17.407 1.00 64.00 89 THR A N 1
ATOM 684 C CA . THR A 1 89 ? 8.742 -1.505 -16.022 1.00 64.00 89 THR A CA 1
ATOM 685 C C . THR A 1 89 ? 9.841 -2.499 -15.661 1.00 64.00 89 THR A C 1
ATOM 687 O O . THR A 1 89 ? 9.609 -3.706 -15.789 1.00 64.00 89 THR A O 1
ATOM 690 N N . PRO A 1 90 ? 11.025 -2.036 -15.221 1.00 67.56 90 PRO A N 1
ATOM 691 C CA . PRO A 1 90 ? 12.099 -2.939 -14.838 1.00 67.56 90 PRO A CA 1
ATOM 692 C C . PRO A 1 90 ? 11.642 -3.831 -13.683 1.00 67.56 90 PRO A C 1
ATOM 694 O O . PRO A 1 90 ? 10.927 -3.376 -12.785 1.00 67.56 90 PRO A O 1
ATOM 697 N N . ALA A 1 91 ? 12.070 -5.094 -13.713 1.00 76.94 91 ALA A N 1
ATOM 698 C CA . ALA A 1 91 ? 11.801 -6.034 -12.635 1.00 76.94 91 ALA A CA 1
ATOM 699 C C . ALA A 1 91 ? 12.307 -5.465 -11.299 1.00 76.94 91 ALA A C 1
ATOM 701 O O . ALA A 1 91 ? 13.400 -4.896 -11.226 1.00 76.94 91 ALA A O 1
ATOM 702 N N . LEU A 1 92 ? 11.495 -5.602 -10.250 1.00 84.69 92 LEU A N 1
ATOM 703 C CA . LEU A 1 92 ? 11.863 -5.148 -8.914 1.00 84.69 92 LEU A CA 1
ATOM 704 C C . LEU A 1 92 ? 13.036 -5.969 -8.374 1.00 84.69 92 LEU A C 1
ATOM 706 O O . LEU A 1 92 ? 13.138 -7.174 -8.602 1.00 84.69 92 LEU A O 1
ATOM 710 N N . MET A 1 93 ? 13.904 -5.315 -7.605 1.00 89.06 93 MET A N 1
ATOM 711 C CA . MET A 1 93 ? 14.925 -6.018 -6.832 1.00 89.06 93 MET A CA 1
ATOM 712 C C . MET A 1 93 ? 14.262 -6.879 -5.741 1.00 89.06 93 MET A C 1
ATOM 714 O O . MET A 1 93 ? 13.216 -6.480 -5.224 1.00 89.06 93 MET A O 1
ATOM 718 N N . PRO A 1 94 ? 14.875 -7.994 -5.296 1.00 90.31 94 PRO A N 1
ATOM 719 C CA . PRO A 1 94 ? 14.267 -8.882 -4.296 1.00 90.31 94 PRO A CA 1
ATOM 720 C C . PRO A 1 94 ? 13.833 -8.169 -3.006 1.00 90.31 94 PRO A C 1
ATOM 722 O O . PRO A 1 94 ? 12.781 -8.458 -2.446 1.00 90.31 94 PRO A O 1
ATOM 725 N N . GLU A 1 95 ? 14.617 -7.189 -2.553 1.00 92.31 95 GLU A N 1
ATOM 726 C CA . GLU A 1 95 ? 14.293 -6.378 -1.374 1.00 92.31 95 GLU A CA 1
ATOM 727 C C . GLU A 1 95 ? 13.076 -5.463 -1.600 1.00 92.31 95 GLU A C 1
ATOM 729 O O . GLU A 1 95 ? 12.214 -5.334 -0.731 1.00 92.31 95 GLU A O 1
ATOM 734 N N . GLN A 1 96 ? 12.963 -4.875 -2.794 1.00 93.25 96 GLN A N 1
ATOM 735 C CA . GLN A 1 96 ? 11.822 -4.048 -3.190 1.00 93.25 96 GLN A CA 1
ATOM 736 C C . GLN A 1 96 ? 10.545 -4.880 -3.300 1.00 93.25 96 GLN A C 1
ATOM 738 O O . GLN A 1 96 ? 9.483 -4.452 -2.851 1.00 93.25 96 GLN A O 1
ATOM 743 N N . GLU A 1 97 ? 10.656 -6.080 -3.868 1.00 93.06 97 GLU A N 1
ATOM 744 C CA . GLU A 1 97 ? 9.549 -7.022 -3.967 1.00 93.06 97 GLU A CA 1
ATOM 745 C C . GLU A 1 97 ? 9.087 -7.492 -2.581 1.00 93.06 97 GLU A C 1
ATOM 747 O O . GLU A 1 97 ? 7.887 -7.522 -2.306 1.00 93.06 97 GLU A O 1
ATOM 752 N N . ALA A 1 98 ? 10.019 -7.786 -1.67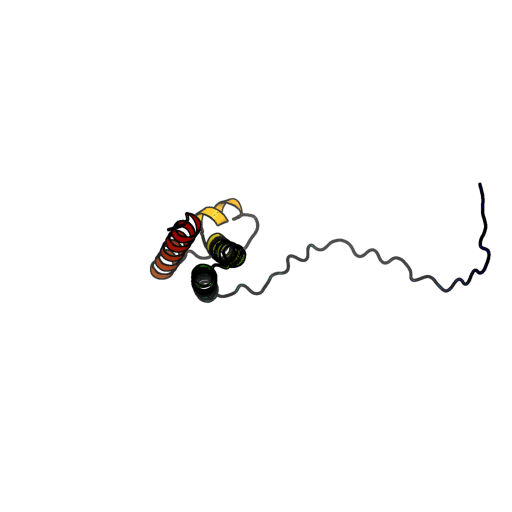0 1.00 94.56 98 ALA A N 1
ATOM 753 C CA . ALA A 1 98 ? 9.690 -8.131 -0.290 1.00 94.56 98 ALA A CA 1
ATOM 754 C C . ALA A 1 98 ? 8.949 -6.985 0.418 1.00 94.56 98 ALA A C 1
ATOM 756 O O . ALA A 1 98 ? 7.913 -7.214 1.045 1.00 94.56 98 ALA A O 1
ATOM 757 N N . LEU A 1 99 ? 9.428 -5.743 0.281 1.00 95.62 99 LEU A N 1
ATOM 758 C CA . LEU A 1 99 ? 8.762 -4.568 0.849 1.00 95.62 99 LEU A CA 1
ATOM 759 C C . LEU A 1 99 ? 7.357 -4.364 0.265 1.00 95.62 99 LEU A C 1
ATOM 761 O O . LEU A 1 99 ? 6.412 -4.098 1.015 1.00 95.62 99 LEU A O 1
ATOM 765 N N . LEU A 1 100 ? 7.208 -4.526 -1.052 1.00 95.62 100 LEU A N 1
ATOM 766 C CA . LEU A 1 100 ? 5.923 -4.467 -1.746 1.00 95.62 100 LEU A CA 1
ATOM 767 C C . LEU A 1 100 ? 4.950 -5.499 -1.170 1.00 95.62 100 LEU A C 1
ATOM 769 O O . LEU A 1 100 ? 3.865 -5.129 -0.719 1.00 95.62 100 LEU A O 1
ATOM 773 N N . ARG A 1 101 ? 5.3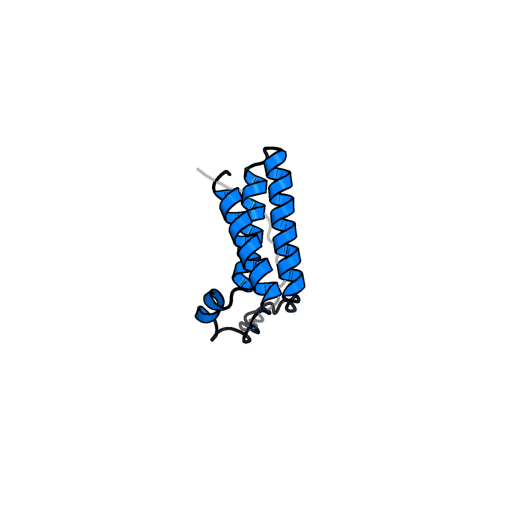52 -6.775 -1.134 1.00 96.12 101 ARG A N 1
ATOM 774 C CA . ARG A 1 101 ? 4.509 -7.888 -0.671 1.00 96.12 101 ARG A CA 1
ATOM 775 C C . ARG A 1 101 ? 4.133 -7.736 0.801 1.00 96.12 101 ARG A C 1
ATOM 777 O O . ARG A 1 101 ? 2.960 -7.865 1.142 1.00 96.12 101 ARG A O 1
ATOM 784 N N . ASN A 1 102 ? 5.088 -7.385 1.660 1.00 97.31 102 ASN A N 1
ATOM 785 C CA . ASN A 1 102 ? 4.827 -7.157 3.084 1.00 97.31 102 ASN A CA 1
ATOM 786 C C . ASN A 1 102 ? 3.827 -6.012 3.294 1.00 97.31 102 ASN A C 1
ATOM 788 O O . ASN A 1 102 ? 2.869 -6.148 4.050 1.00 97.31 102 ASN A O 1
ATOM 792 N N . THR A 1 103 ? 3.996 -4.901 2.572 1.00 97.62 103 THR A N 1
ATOM 793 C CA . THR A 1 103 ? 3.080 -3.755 2.673 1.00 97.62 103 THR A CA 1
ATOM 794 C C . THR A 1 103 ? 1.679 -4.103 2.161 1.00 97.62 103 THR A C 1
ATOM 796 O O . THR A 1 103 ? 0.691 -3.666 2.751 1.00 97.62 103 THR A O 1
ATOM 799 N N . GLN A 1 104 ? 1.564 -4.908 1.099 1.00 97.25 104 GLN A N 1
ATOM 800 C CA . GLN A 1 104 ? 0.271 -5.409 0.621 1.00 97.25 104 GLN A CA 1
ATOM 801 C C . GLN A 1 104 ? -0.428 -6.263 1.682 1.00 97.25 104 GLN A C 1
ATOM 803 O O . GLN A 1 104 ? -1.597 -6.014 1.981 1.00 97.25 104 GLN A O 1
ATOM 808 N N . VAL A 1 105 ? 0.283 -7.236 2.262 1.00 97.69 105 VAL A N 1
ATOM 809 C CA . VAL A 1 105 ? -0.250 -8.122 3.308 1.00 97.69 105 VAL A CA 1
ATOM 810 C 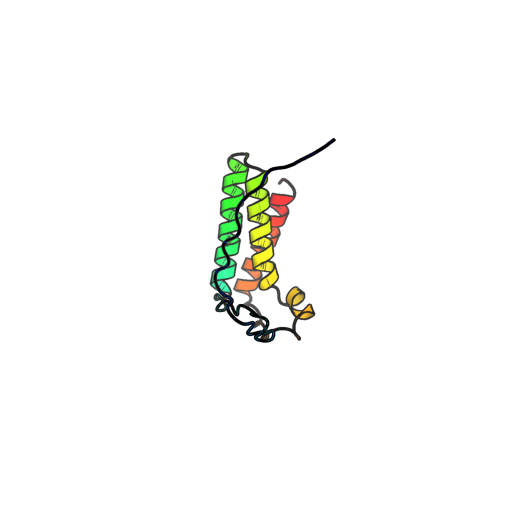C . VAL A 1 105 ? -0.738 -7.307 4.503 1.00 97.69 105 VAL A C 1
ATOM 812 O O . VAL A 1 105 ? -1.880 -7.481 4.926 1.00 97.69 105 VAL A O 1
ATOM 815 N N . ASP A 1 106 ? 0.065 -6.358 4.988 1.00 97.69 106 ASP A N 1
ATOM 816 C CA . ASP A 1 106 ? -0.334 -5.483 6.091 1.00 97.69 106 ASP A CA 1
ATOM 817 C C . ASP A 1 106 ? -1.615 -4.697 5.768 1.00 97.69 106 ASP A C 1
ATOM 819 O O . ASP A 1 106 ? -2.528 -4.621 6.589 1.00 97.69 106 ASP A O 1
ATOM 823 N N . CYS A 1 107 ? -1.705 -4.105 4.572 1.00 97.81 107 CYS A N 1
ATOM 824 C CA . CYS A 1 107 ? -2.885 -3.349 4.153 1.00 97.81 107 CYS A CA 1
ATOM 825 C C . CYS A 1 107 ? -4.140 -4.229 4.090 1.00 97.81 107 CYS A C 1
ATOM 827 O O . CYS A 1 107 ? -5.193 -3.803 4.562 1.00 97.81 107 CYS A O 1
ATOM 829 N N . TYR A 1 108 ? -4.047 -5.445 3.541 1.00 97.94 108 TYR A N 1
ATOM 830 C CA . TYR A 1 108 ? -5.182 -6.370 3.501 1.00 97.94 108 TYR A CA 1
ATOM 831 C C . TYR A 1 108 ? -5.610 -6.822 4.898 1.00 97.94 108 TYR A C 1
ATOM 833 O O . TYR A 1 108 ? -6.806 -6.814 5.187 1.00 97.94 108 TYR A O 1
ATOM 841 N N . ASN A 1 109 ? -4.658 -7.134 5.779 1.00 97.25 109 ASN A N 1
ATOM 842 C CA . ASN A 1 109 ? -4.947 -7.495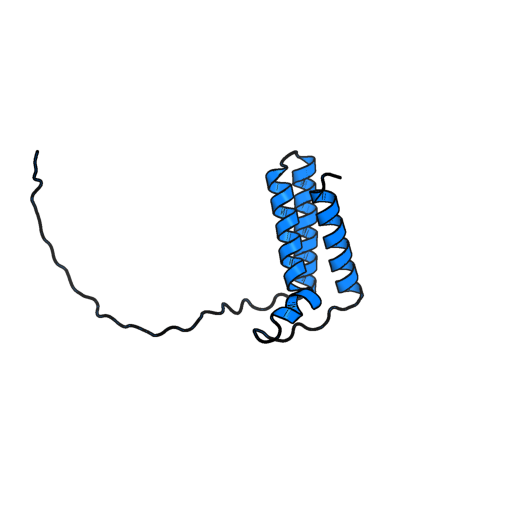 7.168 1.00 97.25 109 ASN A CA 1
ATOM 843 C C . ASN A 1 109 ? -5.670 -6.357 7.902 1.00 97.25 109 ASN A C 1
ATOM 845 O O . ASN A 1 109 ? -6.688 -6.579 8.555 1.00 97.25 109 ASN A O 1
ATOM 849 N N . ASN A 1 110 ? -5.202 -5.118 7.735 1.00 95.88 110 ASN A N 1
ATOM 850 C CA . ASN A 1 110 ? -5.831 -3.954 8.356 1.00 95.88 110 ASN A CA 1
ATOM 851 C C . ASN A 1 110 ? -7.231 -3.663 7.784 1.00 95.88 110 ASN A C 1
ATOM 853 O O . ASN A 1 110 ? -8.120 -3.236 8.518 1.00 95.88 110 ASN A O 1
ATOM 857 N N . LEU A 1 111 ? -7.456 -3.904 6.486 1.00 95.81 111 LEU A N 1
ATOM 858 C CA . LEU A 1 111 ? -8.770 -3.746 5.845 1.00 95.81 111 LEU A CA 1
ATOM 859 C C . LEU A 1 111 ? -9.777 -4.818 6.274 1.00 95.81 111 LEU A C 1
ATOM 861 O O . LEU A 1 111 ? -10.970 -4.531 6.345 1.00 95.81 111 LEU A O 1
ATOM 865 N N . ALA A 1 112 ? -9.310 -6.028 6.576 1.00 93.88 112 ALA A N 1
ATOM 866 C CA . ALA A 1 112 ? -10.148 -7.114 7.074 1.00 93.88 112 ALA A CA 1
ATOM 867 C C . ALA A 1 112 ? -10.639 -6.894 8.521 1.00 93.88 112 ALA A C 1
ATOM 869 O O . ALA A 1 112 ? -11.455 -7.674 9.005 1.00 93.88 112 ALA A O 1
ATOM 870 N N . GLY A 1 113 ? -10.190 -5.822 9.188 1.00 74.31 113 GLY A N 1
ATOM 871 C CA . GLY A 1 113 ? -10.595 -5.481 10.552 1.00 74.31 113 GLY A CA 1
ATOM 872 C C . GLY A 1 113 ? -9.829 -6.253 11.623 1.00 74.31 113 GLY A C 1
ATOM 873 O O . GLY A 1 113 ? -10.458 -6.718 12.570 1.00 74.31 113 GLY A O 1
ATOM 874 N N . GLY A 1 114 ? -8.509 -6.406 11.435 1.00 57.44 114 GLY A N 1
ATOM 875 C CA . GLY A 1 114 ? -7.602 -7.089 12.369 1.00 57.44 114 GLY A CA 1
ATOM 876 C C . GLY A 1 114 ? -7.722 -6.675 13.834 1.00 57.44 114 GLY A C 1
ATOM 877 O O . GLY A 1 114 ? -8.153 -5.530 14.124 1.00 57.44 114 GLY A O 1
#

Organism: Scophthalmus maximus (NCBI:txid52904)

Radius of gyration: 24.34 Å; chains: 1; bounding box: 64×54×51 Å

Foldseek 3Di:
DYDDDDDDDDDDDDDDDDDDDDDPPPVPPPDDPLVVLLVQLVVLQVVLVVCVVVVVNVSSLVSLVVSLVSLCVQDQVNCVVVPVPDDRRDNDDPVSVVSSVVSNVSSVVVNVPD